Protein AF-A0A381XKM3-F1 (afdb_monomer_lite)

Radius of gyration: 16.79 Å; chains: 1; bounding box: 36×34×42 Å

pLDDT: mean 76.88, std 10.89, range [50.31, 92.5]

Foldseek 3Di:
DPPVVVVVVVVVVCVVVVVVVVLVCLVCVVVVDVDDPVLSVQLVVLVVLLVVLVVLQVVLVVDPPPNVVSPVSSVVSNVVSVQSVCVSVVNHPD

Structure (mmCIF, N/CA/C/O backbone):
data_AF-A0A381XKM3-F1
#
_entry.id   AF-A0A381XKM3-F1
#
loop_
_atom_site.group_PDB
_atom_site.id
_atom_site.type_symbol
_atom_site.label_atom_id
_atom_site.label_alt_id
_atom_site.label_comp_id
_atom_site.label_asym_id
_atom_site.label_entity_id
_atom_site.label_seq_id
_atom_site.pdbx_PDB_ins_code
_atom_site.Cartn_x
_atom_site.Cartn_y
_atom_site.Cartn_z
_atom_site.occupancy
_atom_site.B_iso_or_equiv
_atom_site.auth_seq_id
_atom_site.auth_comp_id
_atom_site.auth_asym_id
_atom_site.auth_atom_id
_atom_site.pdbx_PDB_model_num
ATOM 1 N N . MET A 1 1 ? -9.173 -25.344 25.260 1.00 50.31 1 MET A N 1
ATOM 2 C CA . MET A 1 1 ? -9.291 -24.394 24.124 1.00 50.31 1 MET A CA 1
ATOM 3 C C . MET A 1 1 ? -8.080 -23.445 24.015 1.00 50.31 1 MET A C 1
ATOM 5 O O . MET A 1 1 ? -8.262 -22.249 23.876 1.00 50.31 1 MET A O 1
ATOM 9 N N . LYS A 1 2 ? -6.828 -23.941 24.067 1.00 52.78 2 LYS A N 1
ATOM 10 C CA . LYS A 1 2 ? -5.608 -23.092 23.998 1.00 52.78 2 LYS A CA 1
ATOM 11 C C . LYS A 1 2 ? -4.786 -23.280 22.706 1.00 52.78 2 LYS A C 1
ATOM 13 O O . LYS A 1 2 ? -3.871 -22.509 22.453 1.00 52.78 2 LYS A O 1
ATOM 18 N N . LYS A 1 3 ? -5.109 -24.290 21.884 1.00 51.88 3 LYS A N 1
ATOM 19 C CA . LYS A 1 3 ? -4.337 -24.644 20.677 1.00 51.88 3 LYS A CA 1
ATOM 20 C C . LYS A 1 3 ? -4.607 -23.725 19.477 1.00 51.88 3 LYS A C 1
ATOM 22 O O . LYS A 1 3 ? -3.672 -23.367 18.781 1.00 51.88 3 LYS A O 1
ATOM 27 N N . THR A 1 4 ? -5.837 -23.243 19.305 1.00 57.03 4 THR A N 1
ATOM 28 C CA . THR A 1 4 ? -6.234 -22.434 18.137 1.00 57.03 4 THR A CA 1
ATOM 29 C C . THR A 1 4 ? -5.558 -21.064 18.056 1.00 57.03 4 THR A C 1
ATOM 31 O O . THR A 1 4 ? -5.340 -20.566 16.962 1.00 57.03 4 THR A O 1
ATOM 34 N N . VAL A 1 5 ? -5.192 -20.450 19.185 1.00 57.22 5 VAL A N 1
ATOM 35 C CA . VAL A 1 5 ? -4.544 -19.122 19.194 1.00 57.22 5 VAL A CA 1
ATOM 36 C C . VAL A 1 5 ? -3.048 -19.221 18.869 1.00 57.22 5 VAL A C 1
ATOM 38 O O . VAL A 1 5 ? -2.481 -18.289 18.309 1.00 57.22 5 VAL A O 1
ATOM 41 N N . LEU A 1 6 ? -2.404 -20.351 19.188 1.00 56.53 6 LEU A N 1
ATOM 42 C CA . LEU A 1 6 ? -0.968 -20.554 18.965 1.00 56.53 6 LEU A CA 1
ATOM 43 C C . LEU A 1 6 ? -0.644 -20.756 17.475 1.00 56.53 6 LEU A C 1
ATOM 45 O O . LEU A 1 6 ? 0.358 -20.231 16.989 1.00 56.53 6 LEU A O 1
ATOM 49 N N . ASP A 1 7 ? -1.522 -21.460 16.755 1.00 56.06 7 ASP A N 1
ATOM 50 C CA . ASP A 1 7 ? -1.350 -21.763 15.331 1.00 56.06 7 ASP A CA 1
ATOM 51 C C . ASP A 1 7 ? -1.547 -20.507 14.459 1.00 56.06 7 ASP A C 1
ATOM 53 O O . ASP A 1 7 ? -0.738 -20.233 13.571 1.00 56.06 7 ASP A O 1
ATOM 57 N N . THR A 1 8 ? -2.530 -19.657 14.779 1.00 56.47 8 THR A N 1
ATOM 58 C CA . THR A 1 8 ? -2.744 -18.367 14.092 1.00 56.47 8 THR A CA 1
ATOM 59 C C . THR A 1 8 ? -1.637 -17.349 14.399 1.00 56.47 8 THR A C 1
ATOM 61 O O . THR A 1 8 ? -1.266 -16.552 13.538 1.00 56.47 8 THR A O 1
ATOM 64 N N . LEU A 1 9 ? -1.045 -17.396 15.600 1.00 56.88 9 LEU A N 1
ATOM 65 C CA . LEU A 1 9 ? 0.091 -16.543 15.975 1.00 56.88 9 LEU A CA 1
ATOM 66 C C . LEU A 1 9 ? 1.390 -16.948 15.252 1.00 56.88 9 LEU A C 1
ATOM 68 O O . LEU A 1 9 ? 2.272 -16.113 15.059 1.00 56.88 9 LEU A O 1
ATOM 72 N N . SER A 1 10 ? 1.504 -18.211 14.822 1.00 60.06 10 SER A N 1
ATOM 73 C CA . SER A 1 10 ? 2.646 -18.707 14.042 1.00 60.06 10 SER A CA 1
ATOM 74 C C . SER A 1 10 ? 2.694 -18.100 12.632 1.00 60.06 10 SER A C 1
ATOM 76 O O . SER A 1 10 ? 3.765 -17.715 12.169 1.00 60.06 10 SER A O 1
ATOM 78 N N . GLY A 1 11 ? 1.538 -17.915 11.980 1.00 61.03 11 GLY A N 1
ATOM 79 C CA . GLY A 1 11 ? 1.452 -17.318 10.638 1.00 61.03 11 GLY A CA 1
ATOM 80 C C . GLY A 1 11 ? 1.854 -15.837 10.582 1.00 61.03 11 GLY A C 1
ATOM 81 O O . GLY A 1 11 ? 2.468 -15.394 9.614 1.00 61.03 11 GLY A O 1
ATOM 82 N N . ILE A 1 12 ? 1.591 -15.076 11.649 1.00 67.12 12 ILE A N 1
ATOM 83 C CA . ILE A 1 12 ? 1.921 -13.640 11.723 1.00 67.12 12 ILE A CA 1
ATOM 84 C C . ILE A 1 12 ? 3.439 -13.407 11.817 1.00 67.12 12 ILE A C 1
ATOM 86 O O . ILE A 1 12 ? 3.931 -12.385 11.335 1.00 67.12 12 ILE A O 1
ATOM 90 N N . LYS A 1 13 ? 4.209 -14.365 12.362 1.00 69.31 13 LYS A N 1
ATOM 91 C CA . LYS A 1 13 ? 5.671 -14.234 12.533 1.00 69.31 13 LYS A CA 1
ATOM 92 C C . LYS A 1 13 ? 6.417 -13.966 11.223 1.00 69.31 13 LYS A C 1
ATOM 94 O O . LYS A 1 13 ? 7.481 -13.355 11.253 1.00 69.31 13 LYS A O 1
ATOM 99 N N . TYR A 1 14 ? 5.856 -14.378 10.087 1.00 74.38 14 TYR A N 1
ATOM 100 C CA . TYR A 1 14 ? 6.494 -14.255 8.775 1.00 74.38 14 TYR A CA 1
ATOM 101 C C . TYR A 1 14 ? 5.983 -13.076 7.936 1.00 74.38 14 TYR A C 1
ATOM 103 O O . TYR A 1 14 ? 6.544 -12.799 6.878 1.00 74.38 14 TYR A O 1
ATOM 111 N N . VAL A 1 15 ? 4.973 -12.331 8.401 1.00 79.25 15 VAL A N 1
ATOM 112 C CA . VAL A 1 15 ? 4.448 -11.154 7.679 1.00 79.25 15 VAL A CA 1
ATOM 113 C C . VAL A 1 15 ? 5.526 -10.079 7.517 1.00 79.25 15 VAL A C 1
ATOM 115 O O . VAL A 1 15 ? 5.631 -9.461 6.460 1.00 79.25 15 VAL A O 1
ATOM 118 N N . TYR A 1 16 ? 6.388 -9.912 8.524 1.00 77.19 16 TYR A N 1
ATOM 119 C CA . TYR A 1 16 ? 7.564 -9.039 8.449 1.00 77.19 16 TYR A CA 1
ATOM 120 C C . TYR A 1 16 ? 8.499 -9.424 7.290 1.00 77.19 16 TYR A C 1
ATOM 122 O O . TYR A 1 16 ? 9.013 -8.546 6.602 1.00 77.19 16 TYR A O 1
ATOM 130 N N . LEU A 1 17 ? 8.683 -10.724 7.044 1.00 81.62 17 LEU A N 1
ATOM 131 C CA . LEU A 1 17 ? 9.573 -11.221 6.000 1.00 81.62 17 LEU A CA 1
ATOM 132 C C . LEU A 1 17 ? 8.996 -10.934 4.605 1.00 81.62 17 LEU A C 1
ATOM 134 O O . LEU A 1 17 ? 9.726 -10.497 3.722 1.00 81.62 17 LEU A O 1
ATOM 138 N N . LEU A 1 18 ? 7.678 -11.097 4.430 1.00 78.69 18 LEU A N 1
ATOM 139 C CA . LEU A 1 18 ? 6.959 -10.680 3.218 1.00 78.69 18 LEU A CA 1
ATOM 140 C C . LEU A 1 18 ? 7.109 -9.176 2.957 1.00 78.69 18 LEU A C 1
ATOM 142 O O . LEU A 1 18 ? 7.423 -8.780 1.837 1.00 78.69 18 LEU A O 1
ATOM 146 N N . LEU A 1 19 ? 6.933 -8.346 3.990 1.00 82.50 19 LEU A N 1
ATOM 147 C CA . LEU A 1 19 ? 7.117 -6.895 3.891 1.00 82.50 19 LEU A CA 1
ATOM 148 C C . LEU A 1 19 ? 8.554 -6.539 3.491 1.00 82.50 19 LEU A C 1
ATOM 150 O O . LEU A 1 19 ? 8.774 -5.693 2.627 1.00 82.50 19 LEU A O 1
ATOM 154 N N . PHE A 1 20 ? 9.527 -7.213 4.105 1.00 80.25 20 PHE A N 1
ATOM 155 C CA . PHE A 1 20 ? 10.942 -7.032 3.819 1.00 80.25 20 PHE A CA 1
ATOM 156 C C . PHE A 1 20 ? 11.271 -7.398 2.371 1.00 80.25 20 PHE A C 1
ATOM 158 O O . PHE A 1 20 ? 11.873 -6.592 1.670 1.00 80.25 20 PHE A O 1
ATOM 165 N N . PHE A 1 21 ? 10.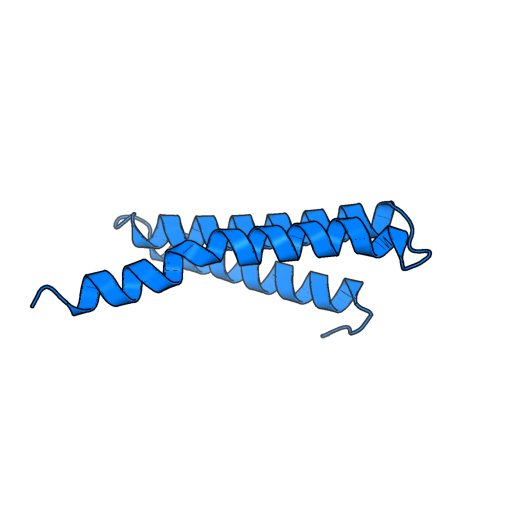828 -8.563 1.890 1.00 82.06 21 PHE A N 1
ATOM 166 C CA . PHE A 1 21 ? 11.052 -8.978 0.505 1.00 82.06 21 PHE A CA 1
ATOM 167 C C . PHE A 1 21 ? 10.347 -8.072 -0.507 1.00 82.06 21 PHE A C 1
ATOM 169 O O . PHE A 1 21 ? 10.925 -7.787 -1.552 1.00 82.06 21 PHE A O 1
ATOM 176 N N . ALA A 1 22 ? 9.146 -7.576 -0.200 1.00 81.81 22 ALA A N 1
ATOM 177 C CA . ALA A 1 22 ? 8.446 -6.622 -1.057 1.00 81.81 22 ALA A CA 1
ATOM 178 C C . ALA A 1 22 ? 9.206 -5.287 -1.175 1.00 81.81 22 ALA A C 1
ATOM 180 O O . ALA A 1 22 ? 9.380 -4.773 -2.280 1.00 81.81 22 ALA A O 1
ATOM 181 N N . LEU A 1 23 ? 9.713 -4.752 -0.057 1.00 80.56 23 LEU A N 1
ATOM 182 C CA . LEU A 1 23 ? 10.546 -3.542 -0.057 1.00 80.56 23 LEU A CA 1
ATOM 183 C C . LEU A 1 23 ? 11.870 -3.768 -0.788 1.00 80.56 23 LEU A C 1
ATOM 185 O O . LEU A 1 23 ? 12.299 -2.926 -1.574 1.00 80.56 23 LEU A O 1
ATOM 189 N N . LEU A 1 24 ? 12.493 -4.922 -0.560 1.00 82.81 24 LEU A N 1
ATOM 190 C CA . LEU A 1 24 ? 13.746 -5.295 -1.196 1.00 82.81 24 LEU A CA 1
ATOM 191 C C . LEU A 1 24 ? 13.576 -5.405 -2.720 1.00 82.81 24 LEU A C 1
ATOM 193 O O . LEU A 1 24 ? 14.360 -4.821 -3.461 1.00 82.81 24 LEU A O 1
ATOM 197 N N . ALA A 1 25 ? 12.510 -6.058 -3.195 1.00 78.94 25 ALA A N 1
ATOM 198 C CA . ALA A 1 25 ? 12.179 -6.142 -4.618 1.00 78.94 25 ALA A CA 1
ATOM 199 C C . ALA A 1 25 ? 11.974 -4.757 -5.256 1.00 78.94 25 ALA A C 1
ATOM 201 O O . ALA A 1 25 ? 12.438 -4.524 -6.370 1.00 78.94 25 ALA A O 1
ATOM 202 N N . GLY A 1 26 ? 11.348 -3.818 -4.537 1.00 75.12 26 GLY A N 1
ATOM 203 C CA . GLY A 1 26 ? 11.202 -2.432 -4.989 1.00 75.12 26 GLY A CA 1
ATOM 204 C C . GLY A 1 26 ? 12.539 -1.700 -5.160 1.00 75.12 26 GLY A C 1
ATOM 205 O O . GLY A 1 26 ? 12.709 -0.962 -6.126 1.00 75.12 26 GLY A O 1
ATOM 206 N N . ILE A 1 27 ? 13.508 -1.939 -4.269 1.00 77.44 27 ILE A N 1
ATOM 207 C CA . ILE A 1 27 ? 14.859 -1.353 -4.358 1.00 77.44 27 ILE A CA 1
ATOM 208 C C . ILE A 1 27 ? 15.674 -1.976 -5.500 1.00 77.44 27 ILE A C 1
ATOM 210 O O . ILE A 1 27 ? 16.448 -1.276 -6.149 1.00 77.44 27 ILE A O 1
ATOM 214 N N . PHE A 1 28 ? 15.504 -3.273 -5.764 1.00 75.12 28 PHE A N 1
ATOM 215 C CA . PHE A 1 28 ? 16.231 -3.965 -6.835 1.00 75.12 28 PHE A CA 1
ATOM 216 C C . PHE A 1 28 ? 15.641 -3.743 -8.233 1.00 75.12 28 PHE A C 1
ATOM 218 O O . PHE A 1 28 ? 16.361 -3.908 -9.215 1.00 75.12 28 PHE A O 1
ATOM 225 N N . GLN A 1 29 ? 14.377 -3.327 -8.346 1.00 73.44 29 GLN A N 1
ATOM 226 C CA . GLN A 1 29 ? 13.725 -3.055 -9.631 1.00 73.44 29 GLN A CA 1
ATOM 227 C C . GLN A 1 29 ? 14.505 -2.094 -10.563 1.00 73.44 29 GLN A C 1
ATOM 229 O O . GLN A 1 29 ? 14.752 -2.481 -11.704 1.00 73.44 29 GLN A O 1
ATOM 234 N N . PRO A 1 30 ? 14.964 -0.900 -10.128 1.00 70.69 30 PRO A N 1
ATOM 235 C CA . PRO A 1 30 ? 15.762 0.010 -10.970 1.00 70.69 30 PRO A CA 1
ATOM 236 C C . PRO A 1 30 ? 17.176 -0.489 -11.280 1.00 70.69 30 PRO A C 1
ATOM 238 O O . PRO A 1 30 ? 17.858 0.076 -12.126 1.00 70.69 30 PRO A O 1
ATOM 241 N N . LEU A 1 31 ? 17.660 -1.502 -10.558 1.00 67.62 31 LEU A N 1
ATOM 242 C CA . LEU A 1 31 ? 18.964 -2.098 -10.833 1.00 67.62 31 LEU A CA 1
ATOM 243 C C . LEU A 1 31 ? 18.882 -3.097 -11.999 1.00 67.62 31 LEU A C 1
ATOM 245 O O . LEU A 1 31 ? 19.887 -3.364 -12.650 1.00 67.62 31 LEU A O 1
ATOM 249 N N . VAL A 1 32 ? 17.691 -3.658 -12.238 1.00 67.88 32 VAL A N 1
ATOM 250 C CA . VAL A 1 32 ? 17.420 -4.668 -13.275 1.00 67.88 32 VAL A CA 1
ATOM 251 C C . VAL A 1 32 ? 16.723 -4.058 -14.493 1.00 67.88 32 VAL A C 1
ATOM 253 O O . VAL A 1 32 ? 16.961 -4.485 -15.619 1.00 67.88 32 VAL A O 1
ATOM 256 N N . SER A 1 33 ? 15.872 -3.058 -14.277 1.00 65.44 33 SER A N 1
ATOM 257 C CA . SER A 1 33 ? 15.219 -2.285 -15.330 1.00 65.44 33 SER A CA 1
ATOM 258 C C . SER A 1 33 ? 15.929 -0.942 -15.457 1.00 65.44 33 SER A C 1
ATOM 260 O O . SER A 1 33 ? 16.163 -0.312 -14.433 1.00 65.44 33 SER A O 1
ATOM 262 N N . GLU A 1 34 ? 16.203 -0.446 -16.669 1.00 68.94 34 GLU A N 1
ATOM 263 C CA . GLU A 1 34 ? 16.683 0.936 -16.905 1.00 68.94 34 GLU A CA 1
ATOM 264 C C . GLU A 1 34 ? 15.601 1.998 -16.595 1.00 68.94 34 GLU A C 1
ATOM 266 O O . GLU A 1 34 ? 15.366 2.950 -17.336 1.00 68.94 34 GLU A O 1
ATOM 271 N N . GLN A 1 35 ? 14.867 1.798 -15.506 1.00 66.75 35 GLN A N 1
ATOM 272 C CA . GLN A 1 35 ? 13.845 2.686 -14.996 1.00 66.75 35 GLN A CA 1
ATOM 273 C C . GLN A 1 35 ? 14.503 3.810 -14.206 1.00 66.75 35 GLN A C 1
ATOM 275 O O . GLN A 1 35 ? 15.424 3.606 -13.412 1.00 66.75 35 GLN A O 1
ATOM 280 N N . GLY A 1 36 ? 13.999 5.023 -14.415 1.00 75.81 36 GLY A N 1
ATOM 281 C CA . GLY A 1 36 ? 14.482 6.195 -13.705 1.00 75.81 36 GLY A CA 1
ATOM 282 C C . GLY A 1 36 ? 14.207 6.092 -12.204 1.00 75.81 36 GLY A C 1
ATOM 283 O O . GLY A 1 36 ? 13.153 5.630 -11.772 1.00 75.81 36 GLY A O 1
ATOM 284 N N . ILE A 1 37 ? 15.128 6.620 -11.395 1.00 76.62 37 ILE A N 1
ATOM 285 C CA . ILE A 1 37 ? 15.017 6.709 -9.924 1.00 76.62 37 ILE A CA 1
ATOM 286 C C . ILE A 1 37 ? 13.680 7.345 -9.481 1.00 76.62 37 ILE A C 1
ATOM 288 O O . ILE A 1 37 ? 13.145 7.014 -8.423 1.00 76.62 37 ILE A O 1
ATOM 292 N N . LEU A 1 38 ? 13.105 8.230 -10.302 1.00 80.12 38 LEU A N 1
ATOM 293 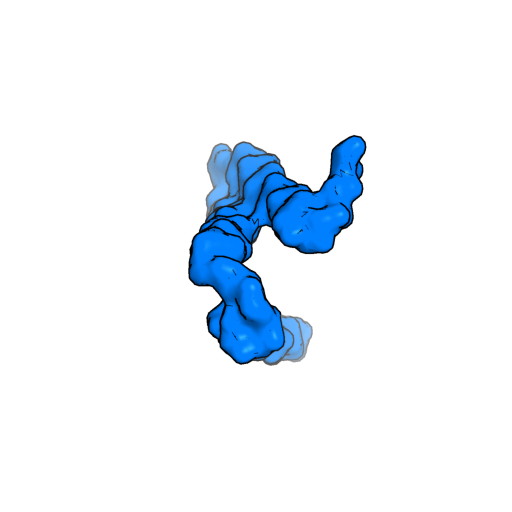C CA . LEU A 1 38 ? 11.812 8.871 -10.046 1.00 80.12 38 LEU A CA 1
ATOM 294 C C . LEU A 1 38 ? 10.642 7.878 -9.979 1.00 80.12 38 LEU A C 1
ATOM 296 O O . LEU A 1 38 ? 9.757 8.051 -9.141 1.00 80.12 38 LEU A O 1
ATOM 300 N N . ASP A 1 39 ? 10.640 6.835 -10.810 1.00 77.81 39 ASP A N 1
ATOM 301 C CA . ASP A 1 39 ? 9.564 5.836 -10.822 1.00 77.81 39 ASP A CA 1
ATOM 302 C C . ASP A 1 39 ? 9.631 4.933 -9.589 1.00 77.81 39 ASP A C 1
ATOM 304 O O . ASP A 1 39 ? 8.606 4.557 -9.021 1.00 77.81 39 ASP A O 1
ATOM 308 N N . VAL A 1 40 ? 10.842 4.683 -9.092 1.00 77.81 40 VAL A N 1
ATOM 309 C CA . VAL A 1 40 ? 11.092 3.957 -7.840 1.00 77.81 40 VAL A CA 1
ATOM 310 C C . VAL A 1 40 ? 10.568 4.748 -6.650 1.00 77.81 40 VAL A C 1
ATOM 312 O O . VAL A 1 40 ? 9.860 4.204 -5.807 1.00 77.81 40 VAL A O 1
ATOM 315 N N . ILE A 1 41 ? 10.871 6.048 -6.592 1.00 82.50 41 ILE A N 1
ATOM 316 C CA . ILE A 1 41 ? 10.386 6.936 -5.529 1.00 82.50 41 ILE A CA 1
ATOM 317 C C . ILE A 1 41 ? 8.855 7.003 -5.549 1.00 82.50 41 ILE A C 1
ATOM 319 O O . ILE A 1 41 ? 8.231 6.916 -4.489 1.00 82.50 41 ILE A O 1
ATOM 323 N N . LYS A 1 42 ? 8.238 7.093 -6.737 1.00 82.69 42 LYS A N 1
ATOM 324 C CA . LYS A 1 42 ? 6.776 7.022 -6.886 1.00 82.69 42 LYS A CA 1
ATOM 325 C C . LYS A 1 42 ? 6.224 5.691 -6.380 1.00 82.69 42 LYS A C 1
ATOM 327 O O . LYS A 1 42 ? 5.314 5.700 -5.557 1.00 82.69 42 LYS A O 1
ATOM 332 N N . GLY A 1 43 ? 6.792 4.566 -6.812 1.00 82.44 43 GLY A N 1
ATOM 333 C CA . GLY A 1 43 ? 6.367 3.231 -6.387 1.00 82.44 43 GLY A CA 1
ATOM 334 C C . GLY A 1 43 ? 6.466 3.040 -4.872 1.00 82.44 43 GLY A C 1
ATOM 335 O O . GLY A 1 43 ? 5.503 2.618 -4.235 1.00 82.44 43 GLY A O 1
ATOM 336 N N . ILE A 1 44 ? 7.591 3.438 -4.270 1.00 83.25 44 ILE A N 1
ATOM 337 C CA . ILE A 1 44 ? 7.782 3.424 -2.815 1.00 83.25 44 ILE A CA 1
ATOM 338 C C . ILE A 1 44 ? 6.723 4.300 -2.129 1.00 83.25 44 ILE A C 1
ATOM 340 O O . ILE A 1 44 ? 6.082 3.846 -1.182 1.00 83.25 44 ILE A O 1
ATOM 344 N N . GLY A 1 45 ? 6.478 5.517 -2.624 1.00 86.00 45 GLY A N 1
ATOM 345 C CA . GLY A 1 45 ? 5.447 6.411 -2.088 1.00 86.00 45 GLY A CA 1
ATOM 346 C C . GLY A 1 45 ? 4.043 5.795 -2.105 1.00 86.00 45 GLY A C 1
ATOM 347 O O . GLY A 1 45 ? 3.321 5.870 -1.109 1.00 86.00 45 GLY A O 1
ATOM 348 N N . VAL A 1 46 ? 3.675 5.115 -3.194 1.00 87.81 46 VAL A N 1
ATOM 349 C CA . VAL A 1 46 ? 2.384 4.420 -3.321 1.00 87.81 46 VAL A CA 1
ATOM 350 C C . VAL A 1 46 ? 2.274 3.235 -2.357 1.00 87.81 46 VAL A C 1
ATOM 352 O O . VAL A 1 46 ? 1.209 3.020 -1.771 1.00 87.81 46 VAL A O 1
ATOM 355 N N . LEU A 1 47 ? 3.364 2.499 -2.126 1.00 85.94 47 LEU A N 1
ATOM 356 C CA . LEU A 1 47 ? 3.400 1.421 -1.132 1.00 85.94 47 LEU A CA 1
ATOM 357 C C . LEU A 1 47 ? 3.249 1.956 0.300 1.00 85.94 47 LEU A C 1
ATOM 359 O O . LEU A 1 47 ? 2.493 1.387 1.088 1.00 85.94 47 LEU A O 1
ATOM 363 N N . PHE A 1 48 ? 3.901 3.075 0.636 1.00 86.94 48 PHE A N 1
ATOM 364 C CA . PHE A 1 48 ? 3.718 3.742 1.931 1.00 86.94 48 PHE A CA 1
ATOM 365 C C . PHE A 1 48 ? 2.277 4.222 2.139 1.00 86.94 48 PHE A C 1
ATOM 367 O O . PHE A 1 48 ? 1.753 4.100 3.247 1.00 86.94 48 PHE A O 1
ATOM 374 N N . LEU A 1 49 ? 1.614 4.706 1.084 1.00 89.00 49 LEU A N 1
ATOM 375 C CA . LEU A 1 49 ? 0.194 5.063 1.127 1.00 89.00 49 LEU A CA 1
ATOM 376 C C . LEU A 1 49 ? -0.680 3.846 1.479 1.00 89.00 49 LEU A C 1
ATOM 378 O O . LEU A 1 49 ? -1.550 3.938 2.347 1.00 89.00 49 LEU A O 1
ATOM 382 N N . GLY A 1 50 ? -0.405 2.693 0.860 1.00 88.12 50 GLY A N 1
ATOM 383 C CA . GLY A 1 50 ? -1.077 1.430 1.170 1.00 88.12 50 GLY A CA 1
ATOM 384 C C . GLY A 1 50 ? -0.849 0.991 2.618 1.00 88.12 50 GLY A C 1
ATOM 385 O O . GLY A 1 50 ? -1.807 0.680 3.322 1.00 88.12 50 GLY A O 1
ATOM 386 N N . LEU A 1 51 ? 0.398 1.055 3.104 1.00 87.69 51 LEU A N 1
ATOM 387 C CA . LEU A 1 51 ? 0.744 0.753 4.501 1.00 87.69 51 LEU A CA 1
ATOM 388 C C . LEU A 1 51 ? 0.020 1.670 5.494 1.00 87.69 51 LEU A C 1
ATOM 390 O O . LEU A 1 51 ? -0.486 1.188 6.509 1.00 87.69 51 LEU A O 1
ATOM 394 N N . ALA A 1 52 ? -0.061 2.971 5.202 1.00 88.56 52 ALA A N 1
ATOM 395 C CA . ALA A 1 52 ? -0.806 3.928 6.013 1.00 88.56 52 ALA A CA 1
ATOM 396 C C . ALA A 1 52 ? -2.305 3.581 6.064 1.00 88.56 52 ALA A C 1
ATOM 398 O O . ALA A 1 52 ? -2.911 3.638 7.137 1.00 88.56 52 ALA A O 1
ATOM 399 N N . GLY A 1 53 ? -2.885 3.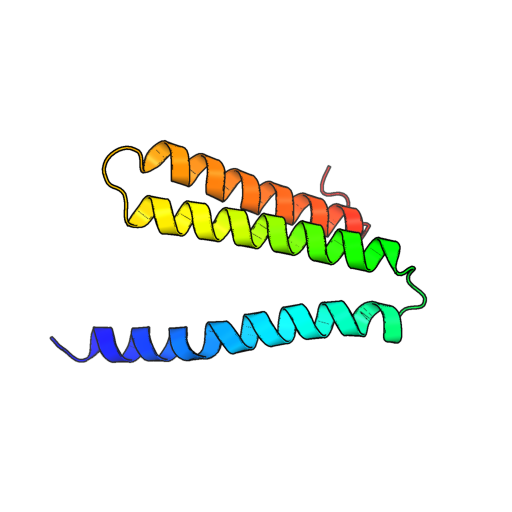149 4.938 1.00 86.50 53 GLY A N 1
ATOM 400 C CA . GLY A 1 53 ? -4.254 2.636 4.868 1.00 86.50 53 GLY A CA 1
ATOM 401 C C . GLY A 1 53 ? -4.476 1.421 5.773 1.00 86.50 53 GLY A C 1
ATOM 402 O O . GLY A 1 53 ? -5.413 1.407 6.573 1.00 86.50 53 GLY A O 1
ATOM 403 N N . THR A 1 54 ? -3.571 0.440 5.740 1.00 86.56 54 THR A N 1
ATOM 404 C CA . THR A 1 54 ? -3.647 -0.758 6.596 1.00 86.56 54 THR A CA 1
ATOM 405 C C . THR A 1 54 ? -3.495 -0.422 8.084 1.00 86.56 54 THR A C 1
ATOM 407 O O . THR A 1 54 ? -4.195 -0.986 8.925 1.00 86.56 54 THR A O 1
ATOM 410 N N . LEU A 1 55 ? -2.629 0.536 8.427 1.00 87.31 55 LEU A N 1
ATOM 411 C CA . LEU A 1 55 ? -2.450 1.039 9.796 1.00 87.31 55 LEU A CA 1
ATOM 412 C C . LEU A 1 55 ? -3.707 1.747 10.324 1.00 87.31 55 LEU A C 1
ATOM 414 O O . LEU A 1 55 ? -4.079 1.563 11.485 1.00 87.31 55 LEU A O 1
ATOM 418 N N . LEU A 1 56 ? -4.386 2.523 9.473 1.00 85.88 56 LEU A N 1
ATOM 419 C CA . LEU A 1 56 ? -5.676 3.141 9.789 1.00 85.88 56 LEU A CA 1
ATOM 420 C C . LEU A 1 56 ? -6.763 2.087 10.033 1.00 85.88 56 LEU A C 1
ATOM 422 O O . LEU A 1 56 ? -7.491 2.197 11.021 1.00 85.88 56 LEU A O 1
ATOM 426 N N . VAL A 1 57 ? -6.823 1.037 9.204 1.00 86.25 57 VAL A N 1
ATOM 427 C CA . VAL A 1 57 ? -7.730 -0.106 9.415 1.00 86.25 57 VAL A CA 1
ATOM 428 C C . VAL A 1 57 ? -7.426 -0.815 10.739 1.00 86.25 57 VAL A C 1
ATOM 430 O O . VAL A 1 57 ? -8.3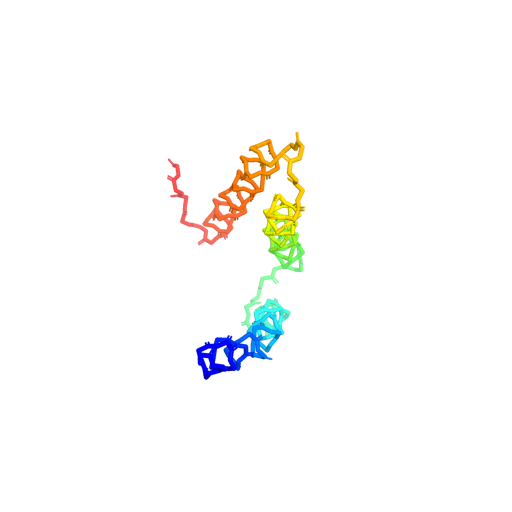43 -1.085 11.514 1.00 86.25 57 VAL A O 1
ATOM 433 N N . TYR A 1 58 ? -6.152 -1.059 11.058 1.00 83.50 58 TYR A N 1
ATOM 434 C CA . TYR A 1 58 ? -5.751 -1.667 12.331 1.00 83.50 58 TYR A CA 1
ATOM 435 C C . TYR A 1 58 ? -6.192 -0.821 13.530 1.00 83.50 58 TYR A C 1
ATOM 437 O O . TYR A 1 58 ? -6.817 -1.322 14.466 1.00 83.50 58 TYR A O 1
ATOM 445 N N . LYS A 1 59 ? -5.953 0.493 13.479 1.00 80.69 59 LYS A N 1
ATOM 446 C CA . LYS A 1 59 ? -6.390 1.417 14.531 1.00 80.69 59 LYS A CA 1
ATOM 447 C C . LYS A 1 59 ? -7.915 1.420 14.692 1.00 80.69 59 LYS A C 1
ATOM 449 O O . LYS A 1 59 ? -8.400 1.533 15.817 1.00 80.69 59 LYS A O 1
ATOM 454 N N . ALA A 1 60 ? -8.662 1.235 13.603 1.00 80.44 60 ALA A N 1
ATOM 455 C CA . ALA A 1 60 ? -10.115 1.104 13.643 1.00 80.44 60 ALA A CA 1
ATOM 456 C C . ALA A 1 60 ? -10.564 -0.113 14.465 1.00 80.44 60 ALA A C 1
ATOM 458 O O . ALA A 1 60 ? -11.513 -0.009 15.231 1.00 80.44 60 ALA A O 1
ATOM 459 N N . THR A 1 61 ? -9.865 -1.249 14.356 1.00 74.25 61 THR A N 1
ATOM 460 C CA . THR A 1 61 ? -10.217 -2.475 15.101 1.00 74.25 61 THR A CA 1
ATOM 461 C C . THR A 1 61 ? -9.976 -2.380 16.610 1.00 74.25 61 THR A C 1
ATOM 463 O O . THR A 1 61 ? -10.574 -3.137 17.368 1.00 74.25 61 THR A O 1
ATOM 466 N N . ILE A 1 62 ? -9.134 -1.441 17.054 1.00 72.94 62 ILE A N 1
ATOM 467 C CA . ILE A 1 62 ? -8.811 -1.217 18.473 1.00 72.94 62 ILE A CA 1
ATOM 468 C C . ILE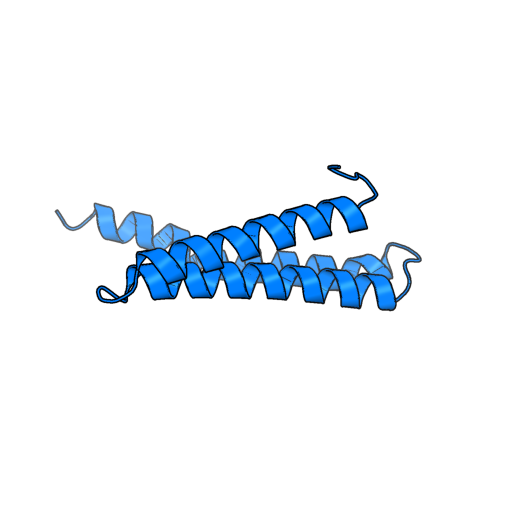 A 1 62 ? -9.662 -0.086 19.084 1.00 72.94 62 ILE A C 1
ATOM 470 O O . ILE A 1 62 ? -9.833 -0.028 20.299 1.00 72.94 62 ILE A O 1
ATOM 474 N N . SER A 1 63 ? -10.216 0.818 18.269 1.00 62.16 63 SER A N 1
ATOM 475 C CA . SER A 1 63 ? -10.933 2.016 18.726 1.00 62.16 63 SER A CA 1
ATOM 476 C C . SER A 1 63 ? -12.448 1.879 18.539 1.00 62.16 63 SER A C 1
ATOM 478 O O . SER A 1 63 ? -12.943 1.950 17.418 1.00 62.16 63 SER A O 1
ATOM 480 N N . SER A 1 64 ? -13.198 1.739 19.639 1.00 61.91 64 SER A N 1
ATOM 481 C CA . SER A 1 64 ? -14.662 1.551 19.623 1.00 61.91 64 SER A CA 1
ATOM 482 C C . SER A 1 64 ? -15.466 2.811 19.279 1.00 61.91 64 SER A C 1
ATOM 484 O O . SER A 1 64 ? -16.594 2.709 18.808 1.00 61.91 64 SER A O 1
ATOM 486 N N . GLU A 1 65 ? -14.909 4.007 19.480 1.00 68.25 65 GLU A N 1
ATOM 487 C CA . GLU A 1 65 ? -15.692 5.252 19.439 1.00 68.25 65 GLU A CA 1
ATOM 488 C C . GLU A 1 65 ? -15.844 5.844 18.022 1.00 68.25 65 GLU A C 1
ATOM 490 O O . GLU A 1 65 ? -16.761 6.620 17.769 1.00 68.25 65 GLU A O 1
ATOM 495 N N . ARG A 1 66 ? -14.975 5.478 17.061 1.00 68.56 66 ARG A N 1
ATOM 496 C CA . ARG A 1 66 ? -15.021 5.982 15.663 1.00 68.56 66 ARG A CA 1
ATOM 497 C C . ARG A 1 66 ? -14.639 4.939 14.607 1.00 68.56 66 ARG A C 1
ATOM 499 O O . ARG A 1 66 ? -14.189 5.290 13.513 1.00 68.56 66 ARG A O 1
ATOM 506 N N . GLN A 1 67 ? -14.833 3.660 14.923 1.00 74.56 67 GLN A N 1
ATOM 507 C CA . GLN A 1 67 ? -14.417 2.517 14.103 1.00 74.56 67 GLN A CA 1
ATOM 508 C C . GLN A 1 67 ? -14.837 2.627 12.626 1.00 74.56 67 GLN A C 1
ATOM 510 O O . GLN A 1 67 ? -14.030 2.364 11.737 1.00 74.56 67 GLN A O 1
ATOM 515 N N . GLY A 1 68 ? -16.070 3.063 12.345 1.00 78.06 68 GLY A N 1
ATOM 516 C CA . GLY A 1 68 ? -16.586 3.145 10.973 1.00 78.06 68 GLY A CA 1
ATOM 517 C C . GLY A 1 68 ? -15.810 4.116 10.076 1.00 78.06 68 GLY A C 1
ATOM 518 O O . GLY A 1 68 ? -15.478 3.782 8.941 1.00 78.06 68 GLY A O 1
ATOM 519 N N . ILE A 1 69 ? -15.451 5.294 10.594 1.00 80.50 69 ILE A N 1
ATOM 520 C CA . ILE A 1 69 ? -14.754 6.332 9.816 1.00 80.50 69 ILE A CA 1
ATOM 521 C C . ILE A 1 69 ? -13.318 5.895 9.513 1.00 80.50 69 ILE A C 1
ATOM 523 O O . ILE A 1 69 ? -12.841 6.055 8.388 1.00 80.50 69 ILE A O 1
ATOM 527 N N . PHE A 1 70 ? -12.639 5.298 10.496 1.00 81.31 70 PHE A N 1
ATOM 528 C CA . PHE A 1 70 ? -11.284 4.781 10.312 1.00 81.31 70 PHE A CA 1
ATOM 529 C C . PHE A 1 70 ? -11.240 3.607 9.327 1.00 81.31 70 PHE A C 1
ATOM 531 O O . PHE A 1 70 ? -10.309 3.533 8.527 1.00 81.31 70 PHE A O 1
ATOM 538 N N . LEU A 1 71 ? -12.262 2.742 9.322 1.00 86.06 71 LEU A N 1
ATOM 539 C CA . LEU A 1 71 ? -12.366 1.652 8.351 1.00 86.06 71 LEU A CA 1
ATOM 540 C C . LEU A 1 71 ? -12.562 2.165 6.926 1.00 86.06 71 LEU A C 1
ATOM 542 O O . LEU A 1 71 ? -11.799 1.780 6.046 1.00 86.06 71 LEU A O 1
ATOM 546 N N . ILE A 1 72 ? -13.541 3.045 6.698 1.00 88.31 72 ILE A N 1
ATOM 547 C CA . ILE A 1 72 ? -13.824 3.590 5.360 1.00 88.31 72 ILE A CA 1
ATOM 548 C C . ILE A 1 72 ? -12.597 4.330 4.816 1.00 88.31 72 ILE A C 1
ATOM 550 O O . ILE A 1 72 ? -12.199 4.117 3.674 1.00 88.31 72 ILE A O 1
ATOM 554 N N . THR A 1 73 ? -11.954 5.146 5.653 1.00 88.06 73 THR A N 1
ATOM 555 C CA . THR A 1 73 ? -10.760 5.908 5.259 1.00 88.06 73 THR A CA 1
ATOM 556 C C . THR A 1 73 ? -9.580 4.985 4.951 1.00 88.06 73 THR A C 1
ATOM 558 O O . THR A 1 73 ? -8.897 5.166 3.945 1.00 88.06 73 THR A O 1
ATOM 561 N N . GLY A 1 74 ? -9.350 3.968 5.787 1.00 87.12 74 GLY A N 1
ATOM 562 C CA . GLY A 1 74 ? -8.265 3.010 5.593 1.00 87.12 74 GLY A CA 1
ATOM 563 C C . GLY A 1 74 ? -8.459 2.135 4.353 1.00 87.12 74 GLY A C 1
ATOM 564 O O . GLY A 1 74 ? -7.539 2.010 3.548 1.00 87.12 74 GLY A O 1
ATOM 565 N N . PHE A 1 75 ? -9.665 1.599 4.135 1.00 89.12 75 PHE A N 1
ATOM 566 C CA . PHE A 1 75 ? -9.985 0.856 2.912 1.00 89.12 75 PHE A CA 1
ATOM 567 C C . PHE A 1 75 ? -9.914 1.738 1.662 1.00 89.12 75 PHE A C 1
ATOM 569 O O . PHE A 1 75 ? -9.381 1.293 0.648 1.00 89.12 75 PHE A O 1
ATOM 576 N N . GLY A 1 76 ? -10.371 2.992 1.737 1.00 92.50 76 GLY A N 1
ATOM 577 C CA . GLY A 1 76 ? -10.227 3.957 0.647 1.00 92.50 76 GLY A CA 1
ATOM 578 C C . GLY A 1 76 ? -8.764 4.164 0.251 1.00 92.50 76 GLY A C 1
ATOM 579 O O . GLY A 1 76 ? -8.429 4.063 -0.926 1.00 92.50 76 GLY A O 1
ATOM 580 N N . LEU A 1 77 ? -7.872 4.358 1.228 1.00 90.25 77 LEU A N 1
ATOM 581 C CA . LEU A 1 77 ? -6.430 4.496 0.987 1.00 90.25 77 LEU A CA 1
ATOM 582 C C . LEU A 1 77 ? -5.802 3.243 0.363 1.00 90.25 77 LEU A C 1
ATOM 584 O O . LEU A 1 77 ? -4.963 3.367 -0.527 1.00 90.25 77 LEU A O 1
ATOM 588 N N . ILE A 1 78 ? -6.221 2.048 0.788 1.00 90.19 78 ILE A N 1
ATOM 589 C CA . ILE A 1 78 ? -5.748 0.783 0.204 1.00 90.19 78 ILE A CA 1
ATOM 590 C C . ILE A 1 78 ? -6.194 0.665 -1.261 1.00 90.19 78 ILE A C 1
ATOM 592 O O . ILE A 1 78 ? -5.381 0.316 -2.115 1.00 90.19 78 ILE A O 1
ATOM 596 N N . ILE A 1 79 ? -7.454 0.992 -1.574 1.00 92.44 79 ILE A N 1
ATOM 597 C CA . ILE A 1 79 ? -7.979 0.958 -2.950 1.00 92.44 79 ILE A CA 1
ATOM 598 C C . ILE A 1 79 ? -7.243 1.968 -3.835 1.00 92.44 79 ILE A C 1
ATOM 600 O O . ILE A 1 79 ? -6.819 1.618 -4.933 1.00 92.44 79 ILE A O 1
ATOM 604 N N . ILE A 1 80 ? -7.039 3.196 -3.351 1.00 90.81 80 ILE A N 1
ATOM 605 C CA . ILE A 1 80 ? -6.298 4.237 -4.079 1.00 90.81 80 ILE A CA 1
ATOM 606 C C . ILE A 1 80 ? -4.859 3.785 -4.347 1.00 90.81 80 ILE A C 1
ATOM 608 O O . ILE A 1 80 ? -4.380 3.912 -5.470 1.00 90.81 80 ILE A O 1
ATOM 612 N N . SER A 1 81 ? -4.183 3.213 -3.345 1.00 88.94 81 SER A N 1
ATOM 613 C CA . SER A 1 81 ? -2.843 2.640 -3.516 1.00 88.94 81 SER A CA 1
ATOM 614 C C . SER A 1 81 ? -2.837 1.563 -4.606 1.00 88.94 81 SER A C 1
ATOM 616 O O . SER A 1 81 ? -1.966 1.572 -5.472 1.00 88.94 81 SER A O 1
ATOM 618 N N . LEU A 1 82 ? -3.848 0.692 -4.635 1.00 86.12 82 LEU A N 1
ATOM 619 C CA . LEU A 1 82 ? -3.958 -0.360 -5.642 1.00 86.12 82 LEU A CA 1
ATOM 620 C C . LEU A 1 82 ? -4.157 0.199 -7.060 1.00 86.12 82 LEU A C 1
ATOM 622 O O . LEU A 1 82 ? -3.505 -0.269 -7.989 1.00 86.12 82 LEU A O 1
ATOM 626 N N . ILE A 1 83 ? -5.007 1.216 -7.222 1.00 89.44 83 ILE A N 1
ATOM 627 C CA . ILE A 1 83 ? -5.222 1.894 -8.511 1.00 89.44 83 ILE A CA 1
ATOM 628 C C . ILE A 1 83 ? -3.915 2.524 -9.005 1.00 89.44 83 ILE A C 1
ATOM 630 O O . ILE A 1 83 ? -3.524 2.299 -10.147 1.00 89.44 83 ILE A O 1
ATOM 634 N N . LEU A 1 84 ? -3.196 3.232 -8.128 1.00 86.62 84 LEU A N 1
ATOM 635 C CA . LEU A 1 84 ? -1.921 3.869 -8.467 1.00 86.62 84 LEU A CA 1
ATOM 636 C C . LEU A 1 84 ? -0.846 2.850 -8.869 1.00 86.62 84 LEU A C 1
ATOM 638 O O . LEU A 1 84 ? -0.067 3.114 -9.780 1.00 86.62 84 LEU A O 1
ATOM 642 N N . ILE A 1 85 ? -0.806 1.671 -8.235 1.00 86.06 85 ILE A N 1
ATOM 643 C CA . ILE A 1 85 ? 0.098 0.582 -8.643 1.00 86.06 85 ILE A CA 1
ATOM 644 C C . ILE A 1 85 ? -0.205 0.144 -10.080 1.00 86.06 85 ILE A C 1
ATOM 646 O O . ILE A 1 85 ? 0.716 -0.031 -10.874 1.00 86.06 85 ILE A O 1
ATOM 650 N N . TYR A 1 86 ? -1.483 -0.026 -10.419 1.00 83.94 86 TYR A N 1
ATOM 651 C CA . TYR A 1 86 ? -1.911 -0.429 -11.760 1.00 83.94 86 TYR A CA 1
ATOM 652 C C . TYR A 1 86 ? -1.593 0.629 -12.822 1.00 83.94 86 TYR A C 1
ATOM 654 O O . TYR A 1 86 ? -1.108 0.298 -13.906 1.00 83.94 86 TYR A O 1
ATOM 662 N N . GLU A 1 87 ? -1.792 1.900 -12.483 1.00 84.31 87 GLU A N 1
ATOM 663 C CA . GLU A 1 87 ? -1.484 3.036 -13.349 1.00 84.31 87 GLU A CA 1
ATOM 664 C C . GLU A 1 87 ? 0.027 3.154 -13.612 1.00 84.31 87 GLU A C 1
ATOM 666 O O . GLU A 1 87 ? 0.447 3.266 -14.763 1.00 84.31 87 GLU A O 1
ATOM 671 N N . ILE A 1 88 ? 0.861 3.004 -12.573 1.00 78.44 88 ILE A N 1
ATOM 672 C CA . ILE A 1 88 ? 2.330 2.950 -12.705 1.00 78.44 88 ILE A CA 1
ATOM 673 C C . ILE A 1 88 ? 2.773 1.717 -13.508 1.00 78.44 88 ILE A C 1
ATOM 675 O O . ILE A 1 88 ? 3.742 1.783 -14.260 1.00 78.44 88 ILE A O 1
ATOM 679 N N . ALA A 1 89 ? 2.056 0.596 -13.398 1.00 78.38 89 ALA A N 1
ATOM 680 C CA . ALA A 1 89 ? 2.327 -0.619 -14.165 1.00 78.38 89 ALA A CA 1
ATOM 681 C C . ALA A 1 89 ? 1.878 -0.537 -15.640 1.00 78.38 89 ALA A C 1
ATOM 683 O O . ALA A 1 89 ? 2.003 -1.523 -16.370 1.00 78.38 89 ALA A O 1
ATOM 684 N N . GLY A 1 90 ? 1.328 0.598 -16.090 1.00 75.38 90 GLY A N 1
ATOM 685 C CA . GLY A 1 90 ? 0.852 0.786 -17.463 1.00 75.38 90 GLY A CA 1
ATOM 686 C C . GLY A 1 90 ? -0.419 -0.002 -17.798 1.00 75.38 90 GLY A C 1
ATOM 687 O O . GLY A 1 90 ? -0.809 -0.082 -18.962 1.00 75.38 90 GLY A O 1
ATOM 688 N N . ARG A 1 91 ? -1.084 -0.586 -16.793 1.00 72.88 91 ARG A N 1
ATOM 689 C CA . ARG A 1 91 ? -2.411 -1.195 -16.918 1.00 72.88 91 ARG A CA 1
ATOM 690 C C . ARG A 1 91 ? -3.414 -0.281 -16.233 1.00 72.88 91 ARG A C 1
ATOM 692 O O . ARG A 1 91 ? -3.770 -0.511 -15.083 1.00 72.88 91 ARG A O 1
ATOM 699 N N . SER A 1 92 ? -3.858 0.753 -16.942 1.00 63.06 92 SER A N 1
ATOM 700 C CA . SER A 1 92 ? -4.930 1.612 -16.438 1.00 63.06 92 SER A CA 1
ATOM 701 C C . SER A 1 92 ? -6.178 0.770 -16.155 1.00 63.06 92 SER A C 1
ATOM 703 O O . SER A 1 92 ? -6.621 0.001 -17.010 1.00 63.06 92 SER A O 1
ATOM 705 N N . LEU A 1 93 ? -6.701 0.868 -14.929 1.00 60.84 93 LEU A N 1
ATOM 706 C CA . LEU A 1 93 ? -7.968 0.244 -14.521 1.00 60.84 93 LEU A CA 1
ATOM 707 C C . LEU A 1 93 ? -9.191 1.118 -14.858 1.00 60.84 93 LEU A C 1
ATOM 709 O O . LEU A 1 93 ? -10.322 0.662 -14.692 1.00 60.84 93 LEU A O 1
ATOM 713 N N . LEU A 1 94 ? -8.951 2.352 -15.312 1.00 57.38 94 LEU A N 1
ATOM 714 C CA . LEU A 1 94 ? -9.914 3.319 -15.850 1.00 57.38 94 LEU A CA 1
ATOM 715 C C . LEU A 1 94 ? -9.635 3.542 -17.337 1.00 57.38 94 LEU A C 1
ATOM 717 O O . LEU A 1 94 ? -10.617 3.711 -18.087 1.00 57.38 94 LEU A O 1
#

Secondary structure (DSSP, 8-state):
--HHHHHHHHHHTTHHHHHHHHHHHHHHHHHHS---HHHHHHHHHHHHHHHHHHHHHHHHH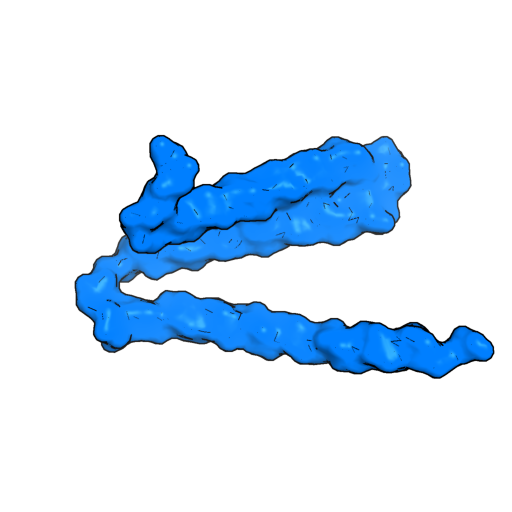H-SSSHHHHHHHHHHHHHHHHHHHHHHTT----

Sequence (94 aa):
MKKTVLDTLSGIKYVYLLLFFALLAGIFQPLVSEQGILDVIKGIGVLFLGLAGTLLVYKATISSERQGIFLITGFGLIIISLILIYEIAGRSLL

Organism: NCBI:txid408172